Protein AF-A0A5C7AKN9-F1 (afdb_monomer_lite)

Structure (mmCIF, N/CA/C/O backbone):
data_AF-A0A5C7AKN9-F1
#
_entry.id   AF-A0A5C7AKN9-F1
#
loop_
_atom_site.group_PDB
_atom_site.id
_atom_site.type_symbol
_atom_site.label_atom_id
_atom_site.label_alt_id
_atom_site.label_comp_id
_atom_site.label_asym_id
_atom_site.label_entity_id
_atom_site.label_seq_id
_atom_site.pdbx_PDB_ins_code
_atom_site.Cartn_x
_atom_site.Cartn_y
_atom_site.Cartn_z
_atom_site.occupancy
_atom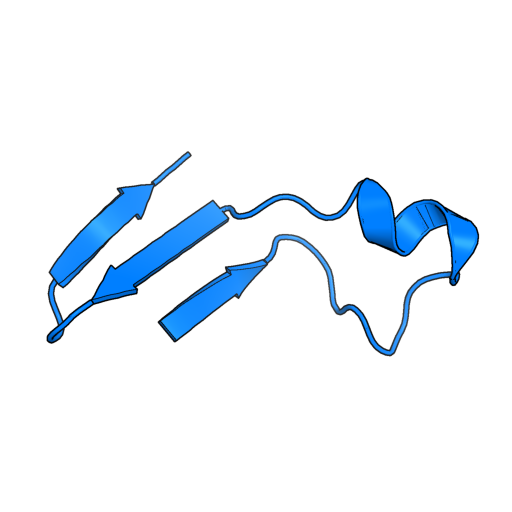_site.B_iso_or_eq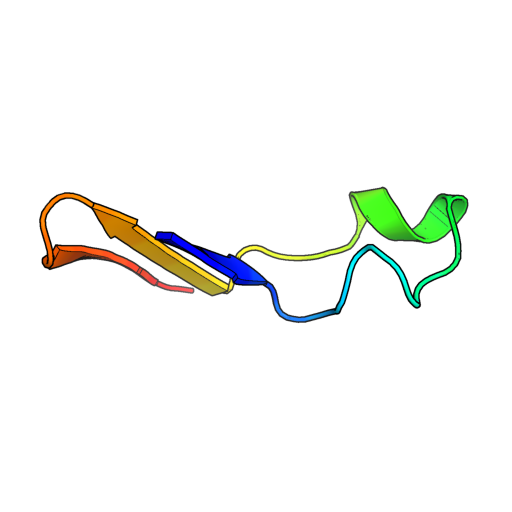uiv
_atom_site.auth_seq_id
_atom_site.auth_comp_id
_atom_site.auth_asym_id
_atom_site.auth_atom_id
_atom_site.pdbx_PDB_model_num
ATOM 1 N N . MET A 1 1 ? -7.971 -0.661 3.358 1.00 93.06 1 MET A N 1
ATOM 2 C CA . MET A 1 1 ? -7.609 0.299 2.296 1.00 93.06 1 MET A CA 1
ATOM 3 C C . MET A 1 1 ? -6.316 0.985 2.697 1.00 93.06 1 MET A C 1
ATOM 5 O O . MET A 1 1 ? -6.156 1.299 3.869 1.00 93.06 1 MET A O 1
ATOM 9 N N . VAL A 1 2 ? -5.390 1.157 1.760 1.00 95.12 2 VAL A N 1
ATOM 10 C CA . VAL A 1 2 ? -4.100 1.821 1.992 1.00 95.12 2 VAL A CA 1
ATOM 11 C C . VAL A 1 2 ? -4.021 2.998 1.033 1.00 95.12 2 VAL A C 1
ATOM 13 O O . VAL A 1 2 ? -4.344 2.843 -0.145 1.00 95.12 2 VAL A O 1
ATOM 16 N N . VAL A 1 3 ? -3.635 4.160 1.541 1.00 95.25 3 VAL A N 1
ATOM 17 C CA . VAL A 1 3 ? -3.431 5.380 0.764 1.00 95.25 3 VAL A CA 1
ATOM 18 C C . VAL A 1 3 ? -1.932 5.584 0.606 1.00 95.25 3 VAL A C 1
ATOM 20 O O . VAL A 1 3 ? -1.193 5.600 1.592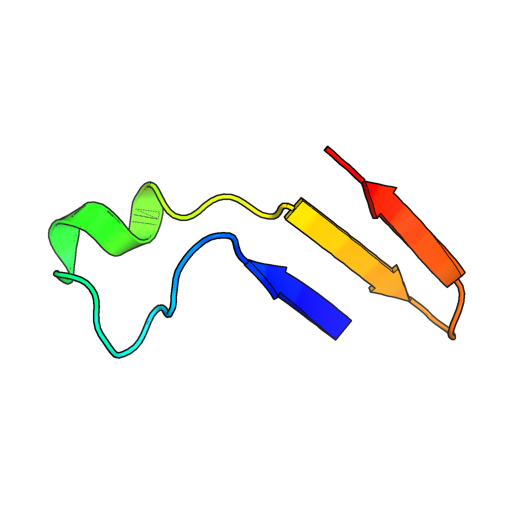 1.00 95.25 3 VAL A O 1
ATOM 23 N N . LEU A 1 4 ? -1.502 5.715 -0.643 1.00 96.12 4 LEU A N 1
ATOM 24 C CA . LEU A 1 4 ? -0.117 5.943 -1.037 1.00 96.12 4 LEU A CA 1
ATOM 25 C C . LEU A 1 4 ? 0.040 7.395 -1.494 1.00 96.12 4 LEU A C 1
ATOM 27 O O . LEU A 1 4 ? -0.904 7.972 -2.037 1.00 96.12 4 LEU A O 1
ATOM 31 N N . ASP A 1 5 ? 1.217 7.977 -1.292 1.00 95.06 5 ASP A N 1
ATOM 32 C CA . ASP A 1 5 ? 1.550 9.323 -1.779 1.00 95.06 5 ASP A CA 1
ATOM 33 C C . ASP A 1 5 ? 1.701 9.387 -3.310 1.00 95.06 5 ASP A C 1
ATOM 35 O O . ASP A 1 5 ? 1.500 10.440 -3.916 1.00 95.06 5 ASP A O 1
ATOM 39 N N . GLN A 1 6 ? 2.013 8.254 -3.945 1.00 95.44 6 GLN A N 1
ATOM 40 C CA . GLN A 1 6 ? 2.208 8.132 -5.388 1.00 95.44 6 GLN A CA 1
ATOM 41 C C . GLN A 1 6 ? 1.493 6.913 -5.980 1.00 95.44 6 GLN A C 1
ATOM 43 O O . GLN A 1 6 ? 1.204 5.925 -5.304 1.00 95.44 6 GLN A O 1
ATOM 48 N N . ASN A 1 7 ? 1.221 6.969 -7.289 1.00 94.75 7 ASN A N 1
ATOM 49 C CA . ASN A 1 7 ? 0.607 5.860 -8.015 1.00 94.75 7 ASN A CA 1
ATOM 50 C C . ASN A 1 7 ? 1.670 4.820 -8.429 1.00 94.75 7 ASN A C 1
ATOM 52 O O . ASN A 1 7 ? 2.468 5.113 -9.323 1.00 94.75 7 ASN A O 1
ATOM 56 N N . PRO A 1 8 ? 1.635 3.586 -7.891 1.00 92.19 8 PRO A N 1
ATOM 57 C CA . PRO A 1 8 ? 2.643 2.563 -8.166 1.00 92.19 8 PRO A CA 1
ATOM 58 C C . PRO A 1 8 ? 2.697 2.103 -9.631 1.00 92.19 8 PRO A C 1
ATOM 60 O O . PRO A 1 8 ? 3.711 1.566 -10.060 1.00 92.19 8 PRO A O 1
ATOM 63 N N . LEU A 1 9 ? 1.641 2.327 -10.421 1.00 94.25 9 LEU A N 1
ATOM 64 C CA . LEU A 1 9 ? 1.588 1.943 -11.839 1.00 94.25 9 LEU A CA 1
ATOM 65 C C . LEU A 1 9 ? 2.123 3.026 -12.787 1.00 94.25 9 LEU A C 1
ATOM 67 O O . LEU A 1 9 ? 2.259 2.775 -13.981 1.00 94.25 9 LEU A O 1
ATOM 71 N N . LYS A 1 10 ? 2.377 4.240 -12.281 1.00 94.44 10 LYS A N 1
ATOM 72 C CA . LYS A 1 10 ? 2.840 5.390 -13.080 1.00 94.44 10 LYS A CA 1
ATOM 73 C C . LYS A 1 10 ? 4.244 5.866 -12.708 1.00 94.44 10 LYS A C 1
ATOM 75 O O . LY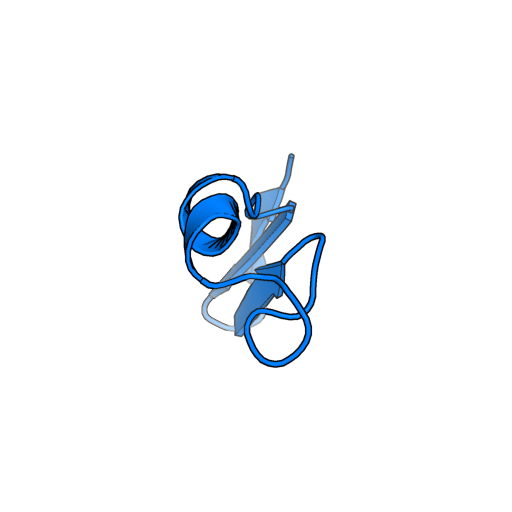S A 1 10 ? 4.734 6.814 -13.314 1.00 94.44 10 LYS A O 1
ATOM 80 N N . VAL A 1 11 ? 4.872 5.246 -11.714 1.00 93.81 11 VAL A N 1
ATOM 81 C CA . VAL A 1 11 ? 6.239 5.570 -11.299 1.00 93.81 11 VAL A CA 1
ATOM 82 C C . VAL A 1 11 ? 7.246 4.633 -11.953 1.00 93.81 11 VAL A C 1
ATOM 84 O O . VAL A 1 11 ? 6.906 3.557 -12.445 1.00 93.81 11 VAL A O 1
ATOM 87 N N . HIS A 1 12 ? 8.513 5.037 -11.936 1.00 95.25 12 HIS A N 1
ATOM 88 C CA . HIS A 1 12 ? 9.591 4.187 -12.407 1.00 95.25 12 HIS A CA 1
ATOM 89 C C . HIS A 1 12 ? 9.767 2.979 -11.460 1.00 95.25 12 HIS A C 1
ATOM 91 O O . HIS A 1 12 ? 9.753 3.161 -10.242 1.00 95.25 12 HIS A O 1
ATOM 97 N N . PRO A 1 13 ? 10.009 1.749 -11.957 1.00 93.12 13 PRO A N 1
ATOM 98 C CA . PRO A 1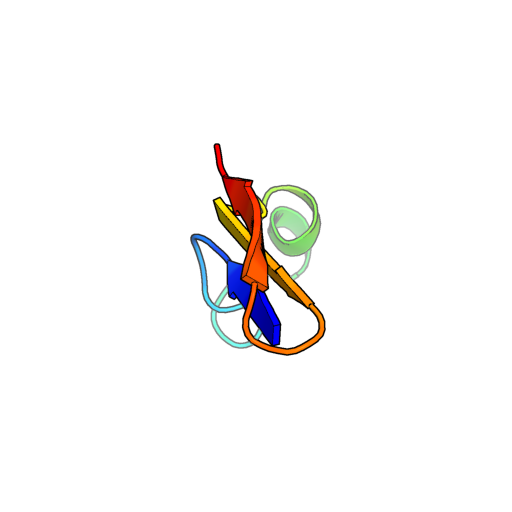 13 ? 10.126 0.563 -11.099 1.00 93.12 13 PRO A CA 1
ATOM 99 C C . PRO A 1 13 ? 11.166 0.696 -9.976 1.00 93.12 13 PRO A C 1
ATOM 101 O O . PRO A 1 13 ? 10.974 0.183 -8.878 1.00 93.12 13 PRO A O 1
ATOM 104 N N . MET A 1 14 ? 12.255 1.431 -10.228 1.00 94.44 14 MET A N 1
ATOM 105 C CA . MET A 1 14 ? 13.297 1.674 -9.221 1.00 94.44 14 MET A CA 1
ATOM 106 C C . MET A 1 14 ? 12.846 2.563 -8.053 1.00 94.44 14 MET A C 1
ATOM 108 O O . MET A 1 14 ? 13.404 2.428 -6.965 1.00 94.44 14 MET A O 1
ATOM 112 N N . THR A 1 15 ? 11.851 3.434 -8.249 1.00 95.00 15 THR A N 1
ATOM 113 C CA . THR A 1 15 ? 11.334 4.345 -7.212 1.00 95.00 15 THR A CA 1
ATOM 114 C C 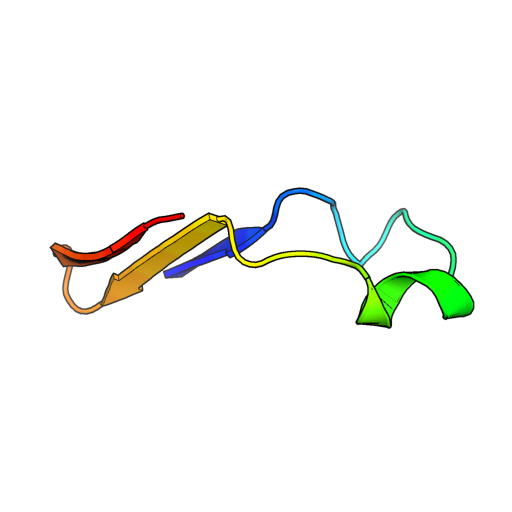. THR A 1 15 ? 10.119 3.767 -6.490 1.00 95.00 15 THR A C 1
ATOM 116 O O . THR A 1 15 ? 9.639 4.353 -5.528 1.00 95.00 15 THR A O 1
ATOM 119 N N . LEU A 1 16 ? 9.632 2.586 -6.890 1.00 93.50 16 LEU A N 1
ATOM 120 C CA . LEU A 1 16 ? 8.480 1.928 -6.264 1.00 93.50 16 LEU A CA 1
ATOM 121 C C . LEU A 1 16 ? 8.682 1.702 -4.754 1.00 93.50 16 LEU A C 1
ATOM 123 O O . LEU A 1 16 ? 7.740 1.796 -3.975 1.00 93.50 16 LEU A O 1
ATOM 127 N N . LYS A 1 17 ? 9.931 1.450 -4.344 1.00 91.69 17 LYS A N 1
ATOM 128 C CA . LYS A 1 17 ? 10.349 1.295 -2.941 1.00 91.69 17 LYS A CA 1
ATOM 129 C C . LYS A 1 17 ? 10.323 2.595 -2.126 1.00 91.69 17 LYS A C 1
ATOM 131 O O . LYS A 1 17 ? 10.435 2.539 -0.908 1.00 91.69 17 LYS A O 1
ATOM 136 N N . GLU A 1 18 ? 10.247 3.744 -2.789 1.00 95.25 18 GLU A N 1
ATOM 137 C CA . GLU A 1 18 ? 10.240 5.066 -2.153 1.00 95.25 18 GLU A CA 1
ATOM 138 C C . GLU A 1 18 ? 8.820 5.556 -1.865 1.00 95.25 18 GLU A C 1
ATOM 140 O O . GLU A 1 18 ? 8.657 6.457 -1.045 1.00 95.25 18 GLU A O 1
ATOM 145 N N . ILE A 1 19 ? 7.809 4.945 -2.501 1.00 95.50 19 ILE A N 1
ATOM 146 C CA . ILE A 1 19 ? 6.397 5.255 -2.271 1.00 95.50 19 ILE A CA 1
ATOM 147 C C . ILE A 1 19 ? 6.087 5.087 -0.788 1.00 95.50 19 ILE A C 1
ATOM 149 O O . ILE A 1 19 ? 6.339 4.038 -0.186 1.00 95.50 19 ILE A O 1
ATOM 153 N N . GLN A 1 20 ? 5.506 6.125 -0.203 1.00 95.38 20 GLN A N 1
ATOM 154 C CA . GLN A 1 20 ? 5.189 6.169 1.210 1.00 95.38 20 GLN A CA 1
ATOM 155 C C . GLN A 1 20 ? 3.716 5.865 1.441 1.00 95.38 20 GLN A C 1
ATOM 157 O O . GLN A 1 20 ? 2.820 6.329 0.734 1.00 95.38 20 GLN A O 1
ATOM 162 N N . VAL A 1 21 ? 3.459 5.092 2.493 1.00 95.81 21 VAL A N 1
ATOM 163 C CA . VAL A 1 21 ? 2.104 4.927 3.008 1.00 95.81 21 VAL A CA 1
ATOM 164 C C . VAL A 1 21 ? 1.744 6.183 3.789 1.00 95.81 21 VAL A C 1
ATOM 166 O O . VAL A 1 21 ? 2.425 6.536 4.751 1.00 95.81 21 VAL A O 1
ATOM 169 N N . MET A 1 22 ? 0.664 6.836 3.378 1.00 96.69 22 MET A N 1
ATOM 170 C CA . MET A 1 22 ? 0.150 8.045 4.022 1.00 96.69 22 MET A CA 1
ATOM 171 C C . MET A 1 22 ? -0.921 7.705 5.047 1.00 96.69 22 MET A C 1
ATOM 173 O O . MET A 1 22 ? -0.952 8.264 6.140 1.00 96.69 22 MET A O 1
ATOM 177 N N . GLU A 1 23 ? -1.789 6.754 4.710 1.00 97.25 23 GLU A N 1
ATOM 178 C CA . GLU A 1 23 ? -2.889 6.353 5.574 1.00 97.25 23 GLU A CA 1
ATOM 179 C C . GLU A 1 23 ? -3.197 4.869 5.402 1.00 97.25 23 GLU A C 1
ATOM 181 O O . GLU A 1 23 ? -3.148 4.323 4.298 1.00 97.25 23 GLU A O 1
ATOM 186 N N . THR A 1 24 ? -3.540 4.195 6.494 1.00 97.06 24 THR A N 1
ATOM 187 C CA . THR A 1 24 ? -4.109 2.847 6.443 1.00 97.06 24 THR A CA 1
ATOM 188 C C . THR A 1 24 ? -5.436 2.825 7.173 1.00 97.06 24 THR A C 1
ATOM 190 O O . THR A 1 24 ? -5.524 3.171 8.350 1.00 97.06 24 THR A O 1
ATOM 193 N N . ILE A 1 25 ? -6.462 2.365 6.467 1.00 97.31 25 ILE A N 1
ATOM 194 C CA . ILE A 1 25 ? -7.831 2.246 6.955 1.00 97.31 25 ILE A CA 1
ATOM 195 C C . ILE A 1 25 ? -8.173 0.759 7.026 1.00 97.31 25 ILE A C 1
ATOM 197 O O . ILE A 1 25 ? -8.168 0.055 6.007 1.00 97.31 25 ILE A O 1
ATOM 201 N N . LYS A 1 26 ? -8.490 0.275 8.224 1.00 96.94 26 LYS A N 1
ATOM 202 C CA . LYS A 1 26 ? -8.907 -1.103 8.497 1.00 96.94 26 LYS A CA 1
ATOM 203 C C . LYS A 1 26 ? -10.274 -1.067 9.174 1.00 96.94 26 LYS A C 1
ATOM 205 O O . LYS A 1 26 ? -10.473 -0.290 10.096 1.00 96.94 26 LYS A O 1
ATOM 210 N N . GLU A 1 27 ? -11.224 -1.863 8.680 1.00 96.25 27 GLU A N 1
ATOM 211 C CA . GLU A 1 27 ? -12.594 -1.927 9.231 1.00 96.25 27 GLU A CA 1
ATOM 212 C C . GLU A 1 27 ? -13.282 -0.548 9.328 1.00 96.25 27 GLU A C 1
ATOM 214 O O . GLU A 1 27 ? -13.979 -0.241 10.290 1.00 96.25 27 GLU A O 1
ATOM 219 N N . GLY A 1 28 ? -13.039 0.323 8.341 1.00 95.00 28 GLY A N 1
ATOM 220 C CA . GLY A 1 28 ? -13.578 1.688 8.320 1.00 95.00 28 GLY A CA 1
ATOM 221 C C . GLY A 1 28 ? -12.919 2.660 9.308 1.00 95.00 28 GLY A C 1
ATOM 222 O O . GLY A 1 28 ? -13.325 3.816 9.368 1.00 95.00 28 GLY A O 1
ATOM 223 N N . LYS A 1 29 ? -11.897 2.228 10.058 1.00 95.88 29 LYS A N 1
ATOM 224 C CA . LYS A 1 29 ? -11.136 3.062 10.995 1.00 95.88 29 LYS A CA 1
ATOM 225 C C . LYS A 1 29 ? -9.722 3.306 10.484 1.00 95.88 29 LYS A C 1
ATOM 227 O O . LYS A 1 29 ? -9.044 2.381 10.036 1.00 95.88 29 LYS A O 1
ATOM 232 N N . THR A 1 30 ? -9.257 4.544 10.585 1.00 96.75 30 THR A N 1
ATOM 233 C CA . THR A 1 30 ? -7.858 4.890 10.327 1.00 96.75 30 THR A CA 1
ATOM 234 C C . THR A 1 30 ? -6.994 4.329 11.453 1.00 96.75 30 THR A C 1
ATOM 236 O O . THR A 1 30 ? -7.150 4.709 12.611 1.00 96.75 30 THR A O 1
ATOM 239 N N . ILE A 1 31 ? -6.103 3.398 11.116 1.00 96.75 31 ILE A N 1
ATOM 240 C CA . ILE A 1 31 ? -5.180 2.753 12.066 1.00 96.75 31 ILE A CA 1
ATOM 241 C C . ILE A 1 31 ? -3.757 3.304 11.969 1.00 96.75 31 ILE A C 1
ATOM 243 O O . ILE A 1 31 ? -2.950 3.102 12.868 1.00 96.75 31 ILE A O 1
ATOM 247 N N . PHE A 1 32 ? -3.447 3.985 10.871 1.00 94.69 32 PHE A N 1
ATOM 248 C CA . PHE A 1 32 ? -2.160 4.617 10.640 1.00 94.69 32 PHE A CA 1
ATOM 249 C C . PHE A 1 32 ? -2.377 5.871 9.812 1.00 94.69 32 PHE A C 1
ATOM 251 O O . PHE A 1 32 ? -3.108 5.830 8.821 1.00 94.69 32 PHE A O 1
ATOM 258 N N . LYS A 1 33 ? -1.727 6.957 10.215 1.00 94.00 33 LYS A N 1
ATOM 259 C CA . LYS A 1 33 ? -1.680 8.213 9.480 1.00 94.00 33 LYS A CA 1
ATOM 260 C C . LYS A 1 33 ? -0.314 8.847 9.716 1.00 94.00 33 LYS A C 1
ATOM 262 O O . LYS A 1 33 ? 0.106 8.934 10.871 1.00 94.00 33 LYS A O 1
ATOM 267 N N . LYS A 1 34 ? 0.369 9.203 8.631 1.00 88.25 34 LYS A N 1
ATOM 268 C CA . LYS A 1 34 ? 1.654 9.905 8.660 1.00 88.25 34 LYS A CA 1
ATOM 269 C C . LYS A 1 34 ? 1.459 11.417 8.723 1.00 88.25 34 LYS A C 1
ATOM 271 O O . LYS A 1 34 ? 0.431 11.898 8.191 1.00 88.25 34 LYS A O 1
#

Foldseek 3Di:
DWDWPDDLVPDDVVCSVVIDTAWDADPNRTPDHD

pLDDT: mean 94.92, std 1.8, range [88.25, 97.31]

Secondary structure (DSSP, 8-state):
-EEESS-TTTS-GGGGGGPPEEEEEETTEEEEE-

Organism: NCBI:txid237018

Sequence (34 aa):
MVVLDQNPLKVHPMTLKEIQVMETIKEGKTIFKK

Radius of gyration: 11.0 Å; chains: 1; bounding box: 27×12×25 Å